Protein AF-A0A221K5S8-F1 (afdb_monomer_lite)

Organism: NCBI:txid1402135

Sequence (90 aa):
MLTFVGREGHLDVTPRGGQPSVITVDAAGRWLLPDYRGNRRLDTIGNLLSNPEIALMVLNQGNSKVLSVSGTAEPSFSPEDLRAFPEDEK

Secondary structure (DSSP, 8-state):
-EEEE-GGGPEEEE----SS-S-EE-TTSPEE----TTS-HHHHHHHHHH--EEEEEEE-TT---EEEEEEE------HHHHHT-GGGG-

Radius of gyration: 13.2 Å; chains: 1; bounding box: 28×34×29 Å

pLDDT: mean 79.28, std 11.55, range [45.16, 92.5]

Foldseek 3Di:
DKWFQAPPRDIDDFDQDDPDDQWDADPVRDIAGDQAPPRPNVVVQVRLVRPQWIKDWDDDPPDPDIDIDIDGDHDDPDPVSCVVPPPRPD

InterPro domains:
  IPR012349 FMN-binding split barrel [G3DSA:2.30.110.10] (1-90)

Structure (mmCIF, N/CA/C/O backbone):
data_AF-A0A221K5S8-F1
#
_entry.id   AF-A0A221K5S8-F1
#
loop_
_atom_site.group_PDB
_atom_site.id
_atom_site.type_symbol
_atom_site.label_atom_id
_atom_site.label_alt_id
_atom_site.label_comp_id
_atom_site.label_asym_id
_atom_site.label_entity_id
_atom_site.label_seq_id
_atom_site.pdbx_PDB_ins_code
_atom_site.Cartn_x
_atom_site.Cartn_y
_atom_site.Cartn_z
_atom_site.occupancy
_atom_site.B_iso_or_equiv
_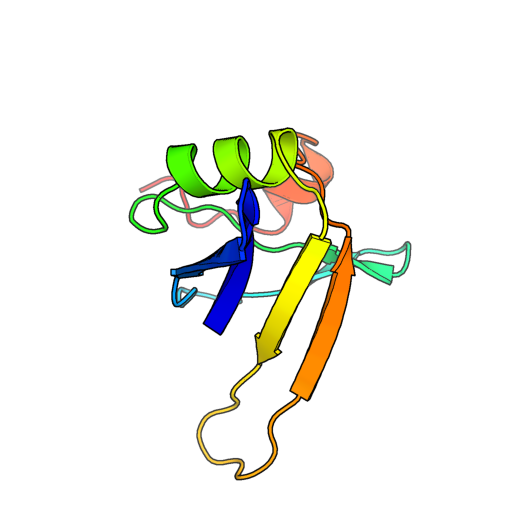atom_site.auth_seq_id
_atom_site.auth_comp_id
_atom_site.auth_asym_id
_atom_site.auth_atom_id
_atom_site.pdbx_PDB_model_num
ATOM 1 N N . MET A 1 1 ? -1.883 -3.928 7.957 1.00 61.12 1 MET A N 1
ATOM 2 C CA . MET A 1 1 ? -0.535 -4.485 7.711 1.00 61.12 1 MET A CA 1
ATOM 3 C C . MET A 1 1 ? -0.447 -4.837 6.238 1.00 61.12 1 MET A C 1
ATOM 5 O O . MET A 1 1 ? -1.315 -5.558 5.765 1.00 61.12 1 MET A O 1
ATOM 9 N N . LEU A 1 2 ? 0.523 -4.282 5.513 1.00 63.97 2 LEU A N 1
ATOM 10 C CA . LEU A 1 2 ? 0.756 -4.597 4.103 1.00 63.97 2 LEU A CA 1
ATOM 11 C C . LEU A 1 2 ? 1.990 -5.499 4.010 1.00 63.97 2 LEU A C 1
ATOM 13 O O . LEU A 1 2 ? 3.004 -5.215 4.651 1.00 63.97 2 LEU A O 1
ATOM 17 N N . THR A 1 3 ? 1.887 -6.570 3.235 1.00 60.75 3 THR A N 1
ATOM 18 C CA . THR A 1 3 ? 2.954 -7.546 3.025 1.00 60.75 3 THR A CA 1
ATOM 19 C C . THR A 1 3 ? 3.303 -7.596 1.542 1.00 60.75 3 THR A C 1
ATOM 21 O O . THR A 1 3 ? 2.428 -7.777 0.695 1.00 60.75 3 THR A O 1
ATOM 24 N N . PHE A 1 4 ? 4.588 -7.465 1.239 1.00 64.44 4 PHE A N 1
ATOM 25 C CA . PHE A 1 4 ? 5.158 -7.626 -0.094 1.00 64.44 4 PHE A CA 1
ATOM 26 C C . PHE A 1 4 ? 5.882 -8.962 -0.185 1.00 64.44 4 PHE A C 1
ATOM 28 O O . PHE A 1 4 ? 6.557 -9.374 0.763 1.00 64.44 4 PHE A O 1
ATOM 35 N N . VAL A 1 5 ? 5.791 -9.608 -1.345 1.00 60.69 5 VAL A N 1
ATOM 36 C CA . VAL A 1 5 ? 6.656 -10.739 -1.683 1.00 60.69 5 VAL A CA 1
ATOM 37 C C . VAL A 1 5 ? 7.809 -10.206 -2.530 1.00 60.69 5 VAL A C 1
ATOM 39 O O . VAL A 1 5 ? 7.653 -9.942 -3.718 1.00 60.69 5 VAL A O 1
ATOM 42 N N . GLY A 1 6 ? 8.970 -10.005 -1.917 1.00 58.28 6 GLY A N 1
ATOM 43 C CA . GLY A 1 6 ? 10.196 -9.610 -2.604 1.00 58.28 6 GLY A CA 1
ATOM 44 C C . GLY A 1 6 ? 10.795 -10.735 -3.457 1.00 58.28 6 GLY A C 1
ATOM 45 O O . GLY A 1 6 ? 10.352 -11.888 -3.438 1.00 58.28 6 GLY A O 1
ATOM 46 N N . ARG A 1 7 ? 11.841 -10.395 -4.221 1.00 52.22 7 ARG A N 1
ATOM 47 C CA . ARG A 1 7 ? 12.586 -11.356 -5.049 1.00 52.22 7 ARG A CA 1
ATOM 48 C C . ARG A 1 7 ? 13.163 -12.473 -4.164 1.00 52.22 7 ARG A C 1
ATOM 50 O O . ARG A 1 7 ? 13.618 -12.204 -3.059 1.00 52.22 7 ARG A O 1
ATOM 57 N N . GLU A 1 8 ? 13.152 -13.711 -4.663 1.00 57.75 8 GLU A N 1
ATOM 58 C CA . GLU A 1 8 ? 13.738 -14.900 -4.000 1.00 57.75 8 GLU A CA 1
ATOM 59 C C . GLU A 1 8 ? 12.978 -15.413 -2.757 1.00 57.75 8 GLU A C 1
ATOM 61 O O . GLU A 1 8 ? 13.513 -16.181 -1.963 1.00 57.75 8 GLU A O 1
ATOM 66 N N . GLY A 1 9 ? 11.695 -15.056 -2.613 1.00 61.44 9 GLY A N 1
ATOM 67 C CA . GLY A 1 9 ? 10.826 -15.590 -1.554 1.00 61.44 9 GLY A CA 1
ATOM 68 C C . GLY A 1 9 ? 10.960 -14.871 -0.21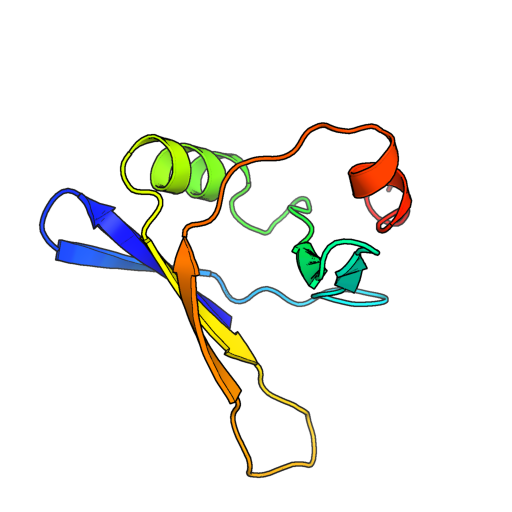0 1.00 61.44 9 GLY A C 1
ATOM 69 O O . GLY A 1 9 ? 10.387 -15.314 0.785 1.00 61.44 9 GLY A O 1
ATOM 70 N N . HIS A 1 10 ? 11.686 -13.752 -0.169 1.00 66.19 10 HIS A N 1
ATOM 71 C CA . HIS A 1 10 ? 11.722 -12.875 0.996 1.00 66.19 10 HIS A CA 1
ATOM 72 C C . HIS A 1 10 ? 10.413 -12.094 1.121 1.00 66.19 10 HIS A C 1
ATOM 74 O O . HIS A 1 10 ? 9.987 -11.423 0.187 1.00 66.19 10 HIS A O 1
ATOM 80 N N . LEU A 1 11 ? 9.783 -12.163 2.291 1.00 71.94 11 LEU A N 1
ATOM 81 C CA . LEU A 1 11 ? 8.594 -11.379 2.613 1.00 71.94 11 LEU A CA 1
ATOM 82 C C . LEU A 1 11 ? 9.021 -10.124 3.373 1.00 71.94 11 LEU A C 1
ATOM 84 O O . LEU A 1 11 ? 9.638 -10.239 4.432 1.00 71.94 11 LEU A O 1
ATOM 88 N N . ASP A 1 12 ? 8.671 -8.946 2.859 1.00 77.62 12 ASP A N 1
ATOM 89 C CA . ASP A 1 12 ? 8.786 -7.701 3.620 1.00 77.62 12 ASP A CA 1
ATOM 90 C C . ASP A 1 12 ? 7.407 -7.278 4.114 1.00 77.62 12 ASP A C 1
ATOM 92 O O . ASP A 1 12 ? 6.427 -7.233 3.367 1.00 77.62 12 ASP A O 1
ATOM 96 N N . VAL A 1 13 ? 7.325 -6.982 5.404 1.00 78.38 13 VAL A N 1
ATOM 97 C CA . VAL A 1 13 ? 6.079 -6.632 6.075 1.00 78.38 13 VAL A CA 1
ATOM 98 C C . VAL A 1 13 ? 6.225 -5.230 6.623 1.00 78.38 13 VAL A C 1
ATOM 100 O O . VAL A 1 13 ? 7.009 -4.987 7.540 1.00 78.38 13 VAL A O 1
ATOM 103 N N . THR A 1 14 ? 5.405 -4.320 6.108 1.00 75.62 14 THR A N 1
ATOM 104 C CA . THR A 1 14 ? 5.351 -2.948 6.604 1.00 75.62 14 THR A CA 1
ATOM 105 C C . THR A 1 14 ? 3.967 -2.675 7.200 1.00 75.62 14 THR A C 1
ATOM 107 O O . THR A 1 14 ? 2.951 -2.674 6.487 1.00 75.62 14 THR A O 1
ATOM 110 N N . PRO A 1 15 ? 3.861 -2.457 8.525 1.00 76.62 15 PRO A N 1
ATOM 111 C CA . PRO A 1 15 ? 2.613 -2.024 9.126 1.00 76.62 15 PRO A CA 1
ATOM 112 C C . PRO A 1 15 ? 2.318 -0.590 8.680 1.00 76.62 15 PRO A C 1
ATOM 114 O O . PRO A 1 15 ? 3.003 0.348 9.067 1.00 76.62 15 PRO A O 1
ATOM 117 N N . ARG A 1 16 ? 1.280 -0.429 7.860 1.00 79.00 16 ARG A N 1
ATOM 118 C CA . ARG A 1 16 ? 0.760 0.882 7.470 1.00 79.00 16 ARG A CA 1
ATOM 119 C C . ARG A 1 16 ? -0.354 1.289 8.426 1.00 79.00 16 ARG A C 1
ATOM 121 O O . ARG A 1 16 ? -1.355 0.583 8.553 1.00 79.00 16 ARG A O 1
ATOM 128 N N . GLY A 1 17 ? -0.128 2.401 9.110 1.00 69.75 17 GLY A N 1
ATOM 129 C CA . GLY A 1 17 ? -1.036 3.079 10.029 1.00 69.75 17 GLY A CA 1
ATOM 130 C C . GLY A 1 17 ? -0.841 4.586 9.868 1.00 69.75 17 GLY A C 1
ATOM 131 O O . GLY A 1 17 ? 0.236 5.016 9.468 1.00 69.75 17 GLY A O 1
ATOM 132 N N . GLY A 1 18 ? -1.865 5.389 10.133 1.00 64.00 18 GLY A N 1
ATOM 133 C CA . GLY A 1 18 ? -1.785 6.840 9.947 1.00 64.00 18 GLY A CA 1
ATOM 134 C C . GLY A 1 18 ? -3.158 7.462 9.735 1.00 64.00 18 GLY A C 1
ATOM 135 O O . GLY A 1 18 ? -4.100 6.764 9.359 1.00 64.00 18 GLY A O 1
ATOM 136 N N . GLN A 1 19 ? -3.270 8.752 10.044 1.00 61.78 19 GLN A N 1
ATOM 137 C CA . GLN A 1 19 ? -4.495 9.535 9.890 1.00 61.78 19 GLN A CA 1
ATOM 138 C C . GLN A 1 19 ? -4.669 10.006 8.430 1.00 61.78 19 GLN A C 1
ATOM 140 O O . GLN A 1 19 ? -3.685 10.064 7.691 1.00 61.78 19 GLN A O 1
ATOM 145 N N . PRO A 1 20 ? -5.910 10.288 7.986 1.00 58.88 20 PRO A N 1
ATOM 146 C CA . PRO A 1 20 ? -7.179 9.880 8.591 1.00 58.88 20 PRO A CA 1
ATOM 147 C C . PRO A 1 20 ? -7.626 8.484 8.101 1.00 58.88 20 PRO A C 1
ATOM 149 O O . PRO A 1 20 ? -8.490 7.863 8.718 1.00 58.88 20 PRO A O 1
ATOM 152 N N . SER A 1 21 ? -7.032 7.958 7.019 1.00 68.38 21 SER A N 1
ATOM 153 C CA . SER A 1 21 ? -7.319 6.624 6.476 1.00 68.38 21 SER A CA 1
ATOM 154 C C . SER A 1 21 ? -6.076 5.986 5.847 1.00 68.38 21 SER A C 1
ATOM 156 O O . SER A 1 21 ? -5.261 6.660 5.226 1.00 68.38 21 SER A O 1
ATOM 158 N N . VAL A 1 22 ? -5.936 4.668 6.004 1.00 76.81 22 VAL A N 1
ATOM 159 C CA . VAL A 1 22 ? -4.812 3.895 5.438 1.00 76.81 22 VAL A CA 1
ATOM 160 C C . VAL A 1 22 ? -5.101 3.343 4.043 1.00 76.81 22 VAL A C 1
ATOM 162 O O . VAL A 1 22 ? -4.181 2.897 3.362 1.00 76.81 22 VAL A O 1
ATOM 165 N N . ILE A 1 23 ? -6.377 3.317 3.651 1.00 86.06 23 ILE A N 1
ATOM 166 C CA . ILE A 1 23 ? -6.882 2.773 2.390 1.00 86.06 23 ILE A CA 1
ATOM 167 C C . ILE A 1 23 ? -8.076 3.634 1.967 1.00 86.06 23 ILE A C 1
ATOM 169 O O . ILE A 1 23 ? -8.980 3.853 2.776 1.00 86.06 23 ILE A O 1
ATOM 173 N N . THR A 1 24 ? -8.111 4.052 0.704 1.00 88.44 24 THR A N 1
ATOM 174 C CA . THR A 1 24 ? -9.328 4.544 0.039 1.00 88.44 24 THR A CA 1
ATOM 175 C C . THR A 1 24 ? -9.584 3.739 -1.233 1.00 88.44 24 THR A C 1
ATOM 177 O O . THR A 1 24 ? -8.692 3.041 -1.715 1.00 88.44 24 THR A O 1
ATOM 180 N N . VAL A 1 25 ? -10.800 3.809 -1.767 1.00 91.00 25 VAL A N 1
ATOM 181 C CA . VAL A 1 25 ? -11.176 3.152 -3.023 1.00 91.00 25 VAL A CA 1
ATOM 182 C C . VAL A 1 25 ? -11.614 4.224 -4.009 1.00 91.00 25 VAL A C 1
ATOM 184 O O . VAL A 1 25 ? -12.484 5.033 -3.686 1.00 91.00 25 VAL A O 1
ATOM 187 N N . ASP A 1 26 ? -10.995 4.252 -5.185 1.00 91.50 26 ASP A N 1
ATOM 188 C CA . ASP A 1 26 ? -11.324 5.234 -6.218 1.00 91.50 26 ASP A CA 1
ATOM 189 C C . ASP A 1 26 ? -12.582 4.855 -7.02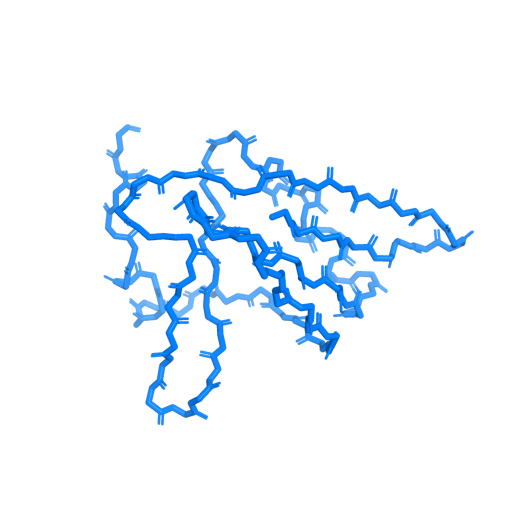1 1.00 91.50 26 ASP A C 1
ATOM 191 O O . ASP A 1 26 ? -13.193 3.800 -6.826 1.00 91.50 26 ASP A O 1
ATOM 195 N N . ALA A 1 27 ? -12.979 5.723 -7.957 1.00 90.88 27 ALA A N 1
ATOM 196 C CA . ALA A 1 27 ? -14.163 5.506 -8.790 1.00 90.88 27 ALA A CA 1
ATOM 197 C C . ALA A 1 27 ? -14.062 4.265 -9.700 1.00 90.88 27 ALA A C 1
ATOM 199 O O . ALA A 1 27 ? -15.087 3.731 -10.122 1.00 90.88 27 ALA A O 1
ATOM 200 N N . ALA A 1 28 ? -12.846 3.797 -9.995 1.00 92.31 28 ALA A N 1
ATOM 201 C CA . ALA A 1 28 ? -12.588 2.589 -10.772 1.00 92.31 28 ALA A CA 1
ATOM 202 C C . ALA A 1 28 ? -12.515 1.323 -9.895 1.00 92.31 28 ALA A C 1
ATOM 204 O O . ALA A 1 28 ? -12.327 0.225 -10.417 1.00 92.31 28 ALA A O 1
ATOM 205 N N . GLY A 1 29 ? -12.670 1.452 -8.573 1.00 91.50 29 GLY A N 1
ATOM 206 C CA . GLY A 1 29 ? -12.570 0.344 -7.628 1.00 91.50 29 GLY A CA 1
ATOM 207 C C . GLY A 1 29 ? -11.134 -0.030 -7.251 1.00 91.50 29 GLY A C 1
ATOM 208 O O . GLY A 1 29 ? -10.933 -1.060 -6.604 1.00 91.50 29 GLY A O 1
ATOM 209 N N . ARG A 1 30 ? -10.131 0.776 -7.627 1.00 92.50 30 ARG A N 1
ATOM 210 C CA . ARG A 1 30 ? -8.736 0.560 -7.225 1.00 92.50 30 ARG A CA 1
ATOM 211 C C . ARG A 1 30 ? -8.558 0.967 -5.772 1.00 92.50 30 ARG A C 1
ATOM 213 O O . ARG A 1 30 ? -9.084 1.983 -5.322 1.00 92.50 30 ARG A O 1
ATOM 220 N N . TRP A 1 31 ? -7.790 0.171 -5.041 1.00 92.12 31 TRP A N 1
ATOM 221 C CA . TRP A 1 31 ? -7.440 0.469 -3.661 1.00 92.12 31 TRP A CA 1
ATOM 222 C C . TRP A 1 31 ? -6.187 1.331 -3.651 1.00 92.12 31 TRP A C 1
ATOM 224 O O . TRP A 1 31 ? -5.137 0.909 -4.131 1.00 92.12 31 TRP A O 1
ATOM 234 N N . LEU A 1 32 ? -6.293 2.528 -3.089 1.00 90.56 32 LEU A N 1
ATOM 235 C CA . LEU A 1 32 ? -5.177 3.450 -2.949 1.00 90.56 32 LEU A CA 1
ATOM 236 C C . LEU A 1 32 ? -4.661 3.396 -1.514 1.00 90.56 32 LEU A C 1
ATOM 238 O O . LEU A 1 32 ? -5.439 3.452 -0.558 1.00 90.56 32 LEU A O 1
ATOM 242 N N . LEU A 1 33 ? -3.343 3.284 -1.371 1.00 87.38 33 LEU A N 1
ATOM 243 C CA . LEU A 1 33 ? -2.648 3.289 -0.090 1.00 87.38 33 LEU A CA 1
ATOM 244 C C . LEU A 1 33 ? -1.597 4.404 -0.118 1.00 87.38 33 LEU A C 1
ATOM 246 O O . LEU A 1 33 ? -0.785 4.429 -1.045 1.00 87.38 33 LEU A O 1
ATOM 250 N N . PRO A 1 34 ? -1.565 5.304 0.878 1.00 84.38 34 PRO A N 1
ATOM 251 C CA . PRO A 1 34 ? -0.573 6.361 0.911 1.00 84.38 34 PRO A CA 1
ATOM 252 C C . PRO A 1 34 ? 0.790 5.820 1.342 1.00 84.38 34 PRO A C 1
ATOM 254 O O . PRO A 1 34 ? 0.899 4.889 2.155 1.00 84.38 34 PRO A O 1
ATOM 257 N N . ASP A 1 35 ? 1.847 6.454 0.840 1.00 80.69 35 ASP A N 1
ATOM 258 C CA . ASP A 1 35 ? 3.228 6.132 1.188 1.00 80.69 35 ASP A CA 1
ATOM 259 C C . ASP A 1 35 ? 3.927 7.291 1.907 1.00 80.69 35 ASP A C 1
ATOM 261 O O . ASP A 1 35 ? 4.783 7.984 1.358 1.00 80.69 35 ASP A O 1
ATOM 265 N N . TYR A 1 36 ? 3.508 7.500 3.156 1.00 77.19 36 TYR A N 1
ATOM 266 C CA . TYR A 1 36 ? 3.993 8.561 4.039 1.00 77.19 36 TYR A CA 1
ATOM 267 C C . TYR A 1 36 ? 5.436 8.369 4.516 1.00 77.19 36 TYR A C 1
ATOM 269 O O . TYR A 1 36 ? 5.979 7.254 4.553 1.00 77.19 36 TYR A O 1
ATOM 277 N N . ARG A 1 37 ? 6.055 9.465 4.974 1.00 71.06 37 ARG A N 1
ATOM 278 C CA . ARG A 1 37 ? 7.352 9.402 5.671 1.00 71.06 37 ARG A CA 1
ATOM 279 C C . ARG A 1 37 ? 7.245 8.469 6.886 1.00 71.06 37 ARG A C 1
ATOM 281 O O . ARG A 1 37 ? 6.373 8.624 7.731 1.00 71.06 37 ARG A O 1
ATOM 288 N N . GLY A 1 38 ? 8.146 7.488 6.967 1.00 70.19 38 GLY A N 1
ATOM 289 C CA . GLY A 1 38 ? 8.125 6.435 7.993 1.00 70.19 38 GLY A CA 1
ATOM 290 C C . GLY A 1 38 ? 7.630 5.071 7.495 1.00 70.19 38 GLY A C 1
ATOM 291 O O . GLY A 1 38 ? 8.023 4.058 8.067 1.00 70.19 38 GLY A O 1
ATOM 292 N N . ASN A 1 39 ? 6.907 5.006 6.368 1.00 71.31 39 ASN A N 1
ATOM 293 C CA . ASN A 1 39 ? 6.424 3.746 5.773 1.00 71.31 39 ASN A CA 1
ATOM 294 C C . ASN A 1 39 ? 7.445 3.063 4.844 1.00 71.31 39 ASN A C 1
ATOM 296 O O . ASN A 1 39 ? 7.059 2.348 3.922 1.00 71.31 39 ASN A O 1
ATOM 300 N N . ARG A 1 40 ? 8.752 3.289 5.057 1.00 67.44 40 ARG A N 1
ATOM 301 C CA . ARG A 1 40 ? 9.825 2.780 4.178 1.00 67.44 40 ARG A CA 1
ATOM 302 C C . ARG A 1 40 ? 9.541 3.045 2.687 1.00 67.44 40 ARG A C 1
ATOM 304 O O . ARG A 1 40 ? 9.592 2.144 1.853 1.00 67.44 40 ARG A O 1
ATOM 311 N N . ARG A 1 41 ? 9.222 4.303 2.361 1.00 66.62 41 ARG A N 1
ATOM 312 C CA . ARG A 1 41 ? 8.744 4.735 1.035 1.00 66.62 41 ARG A CA 1
ATOM 313 C C . ARG A 1 41 ? 9.583 4.210 -0.139 1.00 66.62 41 ARG A C 1
ATOM 315 O O . ARG A 1 41 ? 9.055 3.706 -1.123 1.00 66.62 41 ARG A O 1
ATOM 322 N N . LEU A 1 42 ? 10.909 4.297 -0.027 1.00 75.25 42 LEU A N 1
ATOM 323 C CA . LEU A 1 42 ? 11.811 3.830 -1.087 1.00 75.25 42 LEU A CA 1
ATOM 324 C C . LEU A 1 42 ? 11.828 2.301 -1.223 1.00 75.25 42 LEU A C 1
ATOM 326 O O . LEU A 1 42 ? 11.861 1.802 -2.346 1.00 75.25 42 LEU A O 1
ATOM 330 N N . ASP A 1 43 ? 11.739 1.569 -0.112 1.00 76.62 43 ASP A N 1
ATOM 331 C CA . ASP A 1 43 ? 11.756 0.101 -0.119 1.00 76.62 43 ASP A CA 1
ATOM 332 C C . ASP A 1 43 ? 10.460 -0.450 -0.722 1.00 76.62 43 ASP A C 1
ATOM 334 O O . ASP A 1 43 ? 10.486 -1.365 -1.538 1.00 76.62 43 ASP A O 1
ATOM 338 N N . THR A 1 44 ? 9.321 0.165 -0.389 1.00 79.00 44 THR A N 1
ATOM 339 C CA . THR A 1 44 ? 8.008 -0.189 -0.949 1.00 79.00 44 THR A CA 1
ATOM 340 C C . THR A 1 44 ? 7.995 -0.048 -2.467 1.00 79.00 44 THR A C 1
ATOM 342 O O . THR A 1 44 ? 7.611 -0.980 -3.173 1.00 79.00 44 THR A O 1
ATOM 345 N N . ILE A 1 45 ? 8.430 1.107 -2.979 1.00 82.94 45 ILE A N 1
ATOM 346 C CA . ILE A 1 45 ? 8.480 1.353 -4.423 1.00 82.94 45 ILE A CA 1
ATOM 347 C C . ILE A 1 45 ? 9.461 0.380 -5.088 1.00 82.94 45 ILE A C 1
ATOM 349 O O . ILE A 1 45 ? 9.127 -0.210 -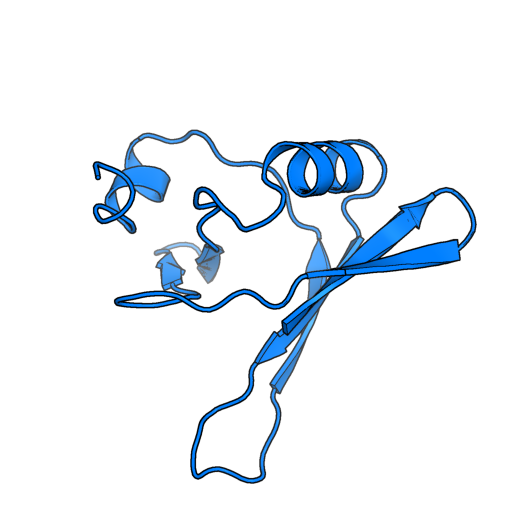6.111 1.00 82.94 45 ILE A O 1
ATOM 353 N N . GLY A 1 46 ? 10.641 0.163 -4.497 1.00 84.56 46 GLY A N 1
ATOM 354 C CA . GLY A 1 46 ? 11.624 -0.794 -5.011 1.00 84.56 46 GLY A CA 1
ATOM 355 C C . GLY A 1 46 ? 11.081 -2.224 -5.091 1.00 84.56 46 GLY A C 1
ATOM 356 O O . GLY A 1 46 ? 11.278 -2.901 -6.100 1.00 84.56 46 GLY A O 1
ATOM 357 N N . ASN A 1 47 ? 10.343 -2.658 -4.067 1.00 82.19 47 ASN A N 1
ATOM 358 C CA . ASN A 1 47 ? 9.689 -3.963 -4.043 1.00 82.19 47 ASN A CA 1
ATOM 359 C C . ASN A 1 47 ? 8.630 -4.076 -5.145 1.00 82.19 47 ASN A C 1
ATOM 361 O O . ASN A 1 47 ? 8.682 -5.040 -5.901 1.00 82.19 47 ASN A O 1
ATOM 365 N N . LEU A 1 48 ? 7.749 -3.080 -5.300 1.00 84.44 48 LEU A N 1
ATOM 366 C CA . LEU A 1 48 ? 6.712 -3.067 -6.344 1.00 84.44 48 LEU A CA 1
ATOM 367 C C . LEU A 1 48 ? 7.286 -3.099 -7.763 1.00 84.44 48 LEU A C 1
ATOM 369 O O . LEU A 1 48 ? 6.761 -3.795 -8.628 1.00 84.44 48 LEU A O 1
ATOM 373 N N . LEU A 1 49 ? 8.377 -2.367 -8.005 1.00 86.12 49 LEU A N 1
ATOM 374 C CA . LEU A 1 49 ? 9.054 -2.363 -9.306 1.00 86.12 49 LEU A CA 1
ATOM 375 C C . LEU A 1 49 ? 9.732 -3.707 -9.622 1.00 86.12 49 LEU A C 1
ATOM 377 O O . LEU A 1 49 ? 9.934 -4.028 -10.791 1.00 86.12 49 LEU A O 1
ATOM 381 N N . SER A 1 50 ? 10.098 -4.479 -8.597 1.00 86.69 50 SER A N 1
ATOM 382 C CA . SER A 1 50 ? 10.712 -5.806 -8.735 1.00 86.69 50 SER A CA 1
ATOM 383 C C . SER A 1 50 ? 9.667 -6.921 -8.846 1.00 86.69 50 SER A C 1
ATOM 385 O O . SER A 1 50 ? 9.833 -7.854 -9.633 1.00 86.69 50 SER A O 1
ATOM 387 N N . ASN A 1 51 ? 8.590 -6.829 -8.064 1.00 86.44 51 ASN A N 1
ATOM 388 C CA . ASN A 1 51 ? 7.478 -7.767 -8.043 1.00 86.44 51 ASN A CA 1
ATOM 389 C C . ASN A 1 51 ? 6.174 -7.034 -7.664 1.00 86.44 51 ASN A C 1
ATOM 391 O O . ASN A 1 51 ? 6.068 -6.539 -6.538 1.00 86.44 51 ASN A O 1
ATOM 395 N N . PRO A 1 52 ? 5.168 -6.987 -8.555 1.00 88.94 52 PRO A N 1
ATOM 396 C CA . PRO A 1 52 ? 3.912 -6.304 -8.268 1.00 88.94 52 PRO A CA 1
ATOM 397 C C . PRO A 1 52 ? 2.995 -7.091 -7.320 1.00 88.94 52 PRO A C 1
ATOM 399 O O . PRO A 1 52 ? 2.016 -6.522 -6.845 1.00 88.94 52 PRO A O 1
ATOM 402 N N . GLU A 1 53 ? 3.269 -8.373 -7.055 1.00 88.75 53 GLU A N 1
ATOM 403 C CA . GLU A 1 53 ? 2.437 -9.232 -6.204 1.00 88.75 53 GLU A CA 1
ATOM 404 C C . GLU A 1 53 ? 2.478 -8.793 -4.731 1.00 88.75 53 GLU A C 1
ATOM 406 O O . GLU A 1 53 ? 3.533 -8.748 -4.085 1.00 88.75 53 GLU A O 1
ATOM 411 N N . ILE A 1 54 ? 1.299 -8.517 -4.174 1.00 87.25 54 ILE A N 1
ATOM 412 C CA . ILE A 1 54 ? 1.116 -8.062 -2.797 1.00 87.25 54 ILE A CA 1
ATOM 413 C C . ILE A 1 54 ? 0.019 -8.840 -2.072 1.00 87.25 54 ILE A C 1
ATOM 415 O O . ILE A 1 54 ? -0.932 -9.363 -2.659 1.00 87.25 54 ILE A O 1
ATOM 419 N N . ALA A 1 55 ? 0.121 -8.849 -0.746 1.00 87.62 55 ALA A N 1
ATOM 420 C CA . ALA A 1 55 ? -0.948 -9.272 0.141 1.00 87.62 55 ALA A CA 1
ATOM 421 C C . ALA A 1 55 ? -1.206 -8.188 1.191 1.00 87.62 55 ALA A C 1
ATOM 423 O O . ALA A 1 55 ? -0.311 -7.745 1.909 1.00 87.62 55 ALA A O 1
ATOM 424 N N . LEU A 1 56 ? -2.457 -7.767 1.311 1.00 86.12 56 LEU A N 1
ATOM 425 C CA . LEU A 1 56 ? -2.903 -6.787 2.285 1.00 86.12 56 LEU A CA 1
ATOM 426 C C . LEU A 1 56 ? -3.735 -7.472 3.364 1.00 86.12 56 LEU A C 1
ATOM 428 O O . LEU A 1 56 ? -4.653 -8.238 3.073 1.00 86.12 56 LEU A O 1
ATOM 432 N N . MET A 1 57 ? -3.436 -7.154 4.621 1.00 86.88 57 MET A N 1
ATOM 433 C CA . MET A 1 57 ? -4.232 -7.555 5.771 1.00 86.88 57 MET A CA 1
ATOM 434 C C . MET A 1 57 ? -4.781 -6.312 6.473 1.00 86.88 57 MET A C 1
ATOM 436 O O . MET A 1 57 ? -4.035 -5.511 7.054 1.00 86.88 57 MET A O 1
ATOM 440 N N . VAL A 1 58 ? -6.100 -6.150 6.419 1.00 84.75 58 VAL A N 1
ATOM 441 C CA . VAL A 1 58 ? -6.818 -5.040 7.046 1.00 84.75 58 VAL A CA 1
ATOM 442 C C . VAL A 1 58 ? -7.354 -5.499 8.393 1.00 84.75 58 VAL A C 1
ATOM 444 O O . VAL A 1 58 ? -8.124 -6.457 8.490 1.00 84.75 58 VAL A O 1
ATOM 447 N N . LEU A 1 59 ? -6.921 -4.793 9.433 1.00 81.94 59 LEU A N 1
ATOM 448 C CA . LEU A 1 59 ? -7.320 -5.015 10.814 1.00 81.94 59 LEU A CA 1
ATOM 449 C C . LEU A 1 59 ? -8.198 -3.841 11.237 1.00 81.94 59 LEU A C 1
ATOM 451 O O . LEU A 1 59 ? -7.805 -2.689 11.055 1.00 81.94 59 LEU A O 1
ATOM 455 N N . ASN A 1 60 ? -9.366 -4.130 11.802 1.00 79.69 60 ASN A N 1
ATOM 456 C CA . ASN A 1 60 ? -10.252 -3.116 12.359 1.00 79.69 60 ASN A CA 1
ATOM 457 C C . ASN A 1 60 ? -10.256 -3.237 13.887 1.00 79.69 60 ASN A C 1
ATOM 459 O O . ASN A 1 60 ? -10.568 -4.301 14.425 1.00 79.69 60 ASN A O 1
ATOM 463 N N . GLN A 1 61 ? -9.890 -2.163 14.589 1.00 75.44 61 GLN A N 1
ATOM 464 C CA . GLN A 1 61 ? -9.877 -2.167 16.051 1.00 75.44 61 GLN A CA 1
ATOM 465 C C . GLN A 1 61 ? -11.291 -2.424 16.591 1.00 75.44 61 GLN A C 1
ATOM 467 O O . GLN A 1 61 ? -12.260 -1.816 16.150 1.00 75.44 61 GLN A O 1
ATOM 472 N N . GLY A 1 62 ? -11.417 -3.355 17.540 1.00 80.25 62 GLY A N 1
ATOM 473 C CA . GLY A 1 62 ? -12.714 -3.754 18.101 1.00 80.25 62 GLY A CA 1
ATOM 474 C C . GLY A 1 62 ? -13.495 -4.780 17.270 1.00 80.25 62 GLY A C 1
ATOM 475 O O . GLY A 1 62 ? -14.585 -5.176 17.675 1.00 80.25 62 GLY A O 1
ATOM 476 N N . ASN A 1 63 ? -12.946 -5.261 16.149 1.00 81.00 63 ASN A N 1
ATOM 477 C CA . ASN A 1 63 ? -13.516 -6.355 15.364 1.00 81.00 63 ASN A CA 1
ATOM 478 C C . ASN A 1 63 ? -12.536 -7.540 15.314 1.00 81.00 63 ASN A C 1
ATOM 480 O O . ASN A 1 63 ? -11.357 -7.365 15.024 1.00 81.00 63 ASN A O 1
ATOM 484 N N . SER A 1 64 ? -13.019 -8.755 15.581 1.00 84.50 64 SER A N 1
ATOM 485 C CA . SER A 1 64 ? -12.210 -9.982 15.497 1.00 84.50 64 SER A CA 1
ATOM 486 C C . SER A 1 64 ? -12.026 -10.496 14.066 1.00 84.50 64 SER A C 1
ATOM 488 O O . SER A 1 64 ? -11.252 -11.424 13.837 1.00 84.50 64 SER A O 1
ATOM 490 N N . LYS A 1 65 ? -12.740 -9.919 13.096 1.00 87.19 65 LYS A N 1
ATOM 491 C CA . LYS A 1 65 ? -12.615 -10.265 11.683 1.00 87.19 65 LYS A CA 1
ATOM 492 C C . LYS A 1 65 ? -11.435 -9.542 11.053 1.00 87.19 65 LYS A C 1
ATOM 494 O O . LYS A 1 65 ? -11.207 -8.356 11.283 1.00 87.19 65 LYS A O 1
ATOM 499 N N . VAL A 1 66 ? -10.751 -10.271 10.184 1.00 86.19 66 VAL A N 1
ATOM 500 C CA . VAL A 1 66 ? -9.632 -9.786 9.385 1.00 86.19 66 VAL A CA 1
ATOM 501 C C . VAL A 1 66 ? -10.002 -9.916 7.916 1.00 86.19 66 VAL A C 1
ATOM 503 O O . VAL A 1 66 ? -10.514 -10.956 7.502 1.00 86.19 66 VAL A O 1
ATOM 506 N N . LEU A 1 67 ? -9.741 -8.872 7.132 1.00 86.94 67 LEU A N 1
ATOM 507 C CA . LEU A 1 67 ? -9.843 -8.938 5.678 1.00 86.94 67 LEU A CA 1
ATOM 508 C C . LEU A 1 67 ? -8.445 -9.149 5.101 1.00 86.94 67 LEU A C 1
ATOM 510 O O . LEU A 1 67 ? -7.544 -8.351 5.356 1.00 86.94 67 LEU A O 1
ATOM 514 N N . SER A 1 68 ? -8.277 -10.222 4.333 1.00 87.94 68 SER A N 1
ATOM 515 C CA . SER A 1 68 ? -7.063 -10.490 3.567 1.00 87.94 68 SER A CA 1
ATOM 516 C C . SER A 1 68 ? -7.376 -10.378 2.081 1.00 87.94 68 SER A C 1
ATOM 518 O O . SER A 1 68 ? -8.356 -10.952 1.611 1.00 87.94 68 SER A O 1
ATOM 520 N N . VAL A 1 69 ? -6.560 -9.608 1.368 1.00 87.19 69 VAL A N 1
ATOM 521 C CA . VAL A 1 69 ? -6.675 -9.387 -0.074 1.00 87.19 69 VAL A CA 1
ATOM 522 C C . VAL A 1 69 ? -5.319 -9.676 -0.698 1.00 87.19 69 VAL A C 1
ATOM 524 O O . VAL A 1 69 ? -4.305 -9.188 -0.206 1.00 87.19 69 VAL A O 1
ATOM 527 N N . SER A 1 70 ? -5.303 -10.449 -1.776 1.00 89.31 70 SER A N 1
ATOM 528 C CA . SER A 1 70 ? -4.123 -10.665 -2.614 1.00 89.31 70 SER A CA 1
ATOM 529 C C . SER A 1 70 ? -4.370 -10.065 -3.988 1.00 89.31 70 SER A C 1
ATOM 531 O O . SER A 1 70 ? -5.503 -10.074 -4.471 1.00 89.31 70 SER A O 1
ATOM 533 N N . GLY A 1 71 ? -3.321 -9.545 -4.609 1.00 89.06 71 GLY A N 1
ATOM 534 C CA . GLY A 1 71 ? -3.399 -8.978 -5.946 1.00 89.06 71 GLY A CA 1
ATOM 535 C C . GLY A 1 71 ? -2.108 -8.277 -6.325 1.00 89.06 71 GLY A C 1
ATOM 536 O O . GLY A 1 71 ? -1.077 -8.466 -5.686 1.00 89.06 71 GLY A O 1
ATOM 537 N N . THR A 1 72 ? -2.186 -7.432 -7.343 1.00 91.25 72 THR A N 1
ATOM 538 C CA . THR A 1 72 ? -1.048 -6.654 -7.831 1.00 91.25 72 THR A CA 1
ATOM 539 C C . THR A 1 72 ? -1.179 -5.185 -7.457 1.00 91.25 72 THR A C 1
ATOM 541 O O . THR A 1 72 ? -2.291 -4.659 -7.384 1.00 91.25 72 THR A O 1
ATOM 544 N N . ALA A 1 73 ? -0.053 -4.503 -7.276 1.00 90.62 73 ALA A N 1
ATOM 545 C CA . ALA A 1 73 ? -0.014 -3.064 -7.053 1.00 90.62 73 ALA A CA 1
ATOM 546 C C . ALA A 1 73 ? 1.060 -2.382 -7.903 1.00 90.62 73 ALA A C 1
ATOM 548 O O . ALA A 1 73 ? 2.021 -3.001 -8.353 1.00 90.62 73 ALA A O 1
ATOM 549 N N . GLU A 1 74 ? 0.887 -1.078 -8.091 1.00 91.56 74 GLU A N 1
ATOM 550 C CA . GLU A 1 74 ? 1.808 -0.221 -8.826 1.00 91.56 74 GLU A CA 1
ATOM 551 C C . GLU A 1 74 ? 1.961 1.128 -8.107 1.00 91.56 74 GLU A C 1
ATOM 553 O O . GLU A 1 74 ? 1.020 1.587 -7.448 1.00 91.56 74 GLU A O 1
ATOM 558 N N . PRO A 1 75 ? 3.128 1.788 -8.203 1.00 90.44 75 PRO A N 1
ATOM 559 C CA . PRO A 1 75 ? 3.277 3.151 -7.715 1.00 90.44 75 PRO A CA 1
ATOM 560 C C . PRO A 1 75 ? 2.417 4.120 -8.536 1.00 90.44 75 PRO A C 1
ATOM 562 O O . PRO A 1 75 ? 2.551 4.182 -9.758 1.00 90.44 75 PRO A O 1
ATOM 565 N N . SER A 1 76 ? 1.600 4.934 -7.866 1.00 90.44 76 SER A N 1
ATOM 566 C CA . SER A 1 76 ? 0.902 6.057 -8.499 1.00 90.44 76 SER A CA 1
ATOM 567 C C . SER A 1 76 ? 1.472 7.393 -8.034 1.00 90.44 76 SER A C 1
ATOM 569 O O . SER A 1 76 ? 1.682 7.627 -6.845 1.00 90.44 76 SER A O 1
ATOM 571 N N . PHE A 1 77 ? 1.690 8.285 -8.999 1.00 89.56 77 PHE A N 1
ATOM 572 C CA . PHE A 1 77 ? 2.074 9.683 -8.784 1.00 89.56 77 PHE A CA 1
ATOM 573 C C . PHE A 1 77 ? 1.040 10.646 -9.383 1.00 89.56 77 PHE A C 1
ATOM 575 O O . PHE A 1 77 ? 1.324 11.824 -9.602 1.00 89.56 77 PHE A O 1
ATOM 582 N N . SER A 1 78 ? -0.156 10.134 -9.689 1.00 91.94 78 SER A N 1
ATOM 583 C CA . SER A 1 78 ? -1.271 10.921 -10.205 1.00 91.94 78 SER A CA 1
ATOM 584 C C . SER A 1 78 ? -1.648 12.027 -9.211 1.00 91.94 78 SER A C 1
ATOM 586 O O . SER A 1 78 ? -1.868 11.731 -8.035 1.00 91.94 78 SER A O 1
ATOM 588 N N . PRO A 1 79 ? -1.800 13.292 -9.649 1.00 90.56 79 PRO A N 1
ATOM 589 C CA . PRO A 1 79 ? -2.304 14.352 -8.780 1.00 90.56 79 PRO A CA 1
ATOM 590 C C . PRO A 1 79 ? -3.691 14.053 -8.198 1.00 90.56 79 PRO A C 1
ATOM 592 O O . PRO A 1 79 ? -4.023 14.564 -7.134 1.00 90.56 79 PRO A O 1
ATOM 595 N N . GLU A 1 80 ? -4.511 13.259 -8.887 1.00 90.94 80 GLU A N 1
ATOM 596 C CA . GLU A 1 80 ? -5.822 12.830 -8.394 1.00 90.94 80 GLU A CA 1
ATOM 597 C C . GLU A 1 80 ? -5.682 11.864 -7.214 1.00 90.94 80 GLU A C 1
ATOM 599 O O . GLU A 1 80 ? -6.234 12.129 -6.147 1.00 90.94 80 GLU A O 1
ATOM 604 N N . ASP A 1 81 ? -4.870 10.814 -7.369 1.00 90.69 81 ASP A N 1
ATOM 605 C CA . ASP A 1 81 ? -4.641 9.812 -6.322 1.00 90.69 81 ASP A CA 1
ATOM 606 C C . ASP A 1 81 ? -3.956 10.442 -5.095 1.00 90.69 81 ASP A C 1
ATOM 608 O O . ASP A 1 81 ? -4.294 10.131 -3.954 1.00 90.69 81 ASP A O 1
ATOM 612 N N . LEU A 1 82 ? -3.031 11.386 -5.313 1.00 88.25 82 LEU A N 1
ATOM 613 C CA . LEU A 1 82 ? -2.344 12.106 -4.237 1.00 88.25 82 LEU A CA 1
ATOM 614 C C . LEU A 1 82 ? -3.285 13.021 -3.439 1.00 88.25 82 LEU A C 1
ATOM 616 O O . LEU A 1 82 ? -3.165 13.107 -2.218 1.00 88.25 82 LEU A O 1
ATOM 620 N N . ARG A 1 83 ? -4.256 13.676 -4.092 1.00 87.88 83 ARG A N 1
ATOM 621 C CA . ARG A 1 83 ? -5.246 14.532 -3.405 1.00 87.88 83 ARG A CA 1
ATOM 622 C C . ARG A 1 83 ? -6.149 13.756 -2.454 1.00 87.88 83 ARG A C 1
ATOM 624 O O . ARG A 1 83 ? -6.719 14.367 -1.553 1.00 87.88 83 ARG A O 1
ATOM 631 N N . ALA A 1 84 ? -6.271 12.440 -2.621 1.00 86.81 84 ALA A N 1
ATOM 632 C CA . ALA A 1 84 ? -6.996 11.604 -1.674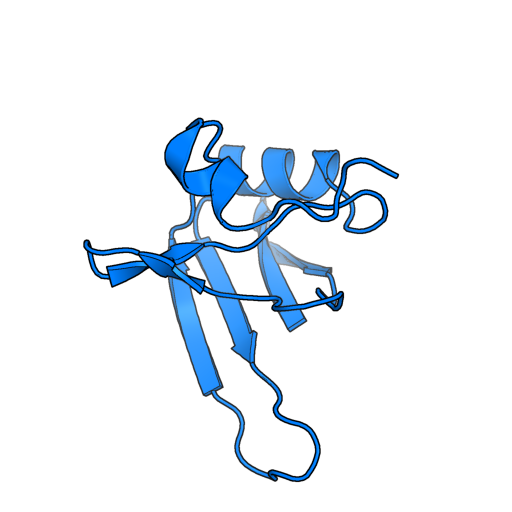 1.00 86.81 84 ALA A CA 1
ATOM 633 C C . ALA A 1 84 ? -6.303 11.520 -0.295 1.00 86.81 84 ALA A C 1
ATOM 635 O O . ALA A 1 84 ? -6.938 11.109 0.675 1.00 86.81 84 ALA A O 1
ATOM 636 N N . PHE A 1 85 ? -5.032 11.940 -0.191 1.00 84.94 85 PHE A N 1
ATOM 637 C CA . PHE A 1 85 ? -4.198 11.817 1.010 1.00 84.94 85 PHE A CA 1
ATOM 638 C C . PHE A 1 85 ? -3.417 13.105 1.356 1.00 84.94 85 PHE A C 1
ATOM 640 O O . PHE A 1 85 ? -2.187 13.107 1.319 1.00 84.94 85 PHE A O 1
ATOM 647 N N . PRO A 1 86 ? -4.090 14.199 1.755 1.00 71.44 86 PRO A N 1
ATOM 648 C CA . PRO A 1 86 ? -3.463 15.516 1.936 1.00 71.44 86 PRO A CA 1
ATOM 649 C C . PRO A 1 86 ? -2.546 15.664 3.171 1.00 71.44 86 PRO A C 1
ATOM 651 O O . PRO A 1 86 ? -1.899 16.693 3.322 1.00 71.44 86 PRO A O 1
ATOM 654 N N . GLU A 1 87 ? -2.474 14.681 4.078 1.00 68.50 87 GLU A N 1
ATOM 655 C CA . GLU A 1 87 ? -1.805 14.848 5.384 1.00 68.50 87 GLU A CA 1
ATOM 656 C C . GLU A 1 87 ? -0.261 14.719 5.390 1.00 68.50 87 GLU A C 1
ATOM 658 O O . GLU A 1 87 ? 0.348 15.006 6.420 1.00 68.50 87 GLU A O 1
ATOM 663 N N . ASP A 1 88 ? 0.401 14.351 4.282 1.00 61.59 88 ASP A N 1
ATOM 664 C CA . ASP A 1 88 ? 1.883 14.216 4.232 1.00 61.59 88 ASP A CA 1
ATOM 665 C C . ASP A 1 88 ? 2.633 15.561 4.100 1.00 61.59 88 ASP A C 1
ATOM 667 O O . ASP A 1 88 ? 3.852 15.576 3.952 1.00 61.59 88 ASP A O 1
ATOM 671 N N . GLU A 1 89 ? 1.937 16.703 4.140 1.00 52.38 89 GLU A N 1
ATOM 672 C CA . GLU A 1 89 ? 2.541 18.046 4.016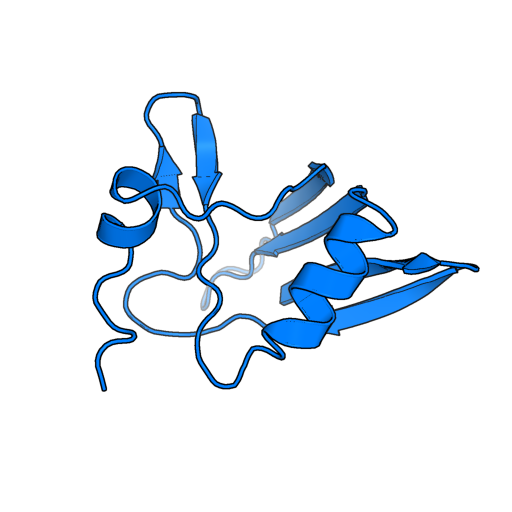 1.00 52.38 89 GLU A CA 1
ATOM 673 C C . GLU A 1 89 ? 3.171 18.591 5.320 1.00 52.38 89 GLU A C 1
ATOM 675 O O . GLU A 1 89 ? 3.488 19.780 5.398 1.00 52.38 89 GLU A O 1
ATOM 680 N N . LYS A 1 90 ? 3.370 17.759 6.353 1.00 45.16 90 LYS A N 1
ATOM 681 C CA . LYS A 1 90 ? 4.047 18.171 7.600 1.00 45.16 90 LYS A CA 1
ATOM 682 C C . LYS A 1 90 ? 5.575 18.156 7.526 1.00 45.16 90 LYS A C 1
ATOM 684 O O . LYS A 1 90 ? 6.169 17.180 7.012 1.00 45.16 90 LYS A O 1
#